Protein AF-A0A7C6YQL3-F1 (afdb_monomer)

Secondary structure (DSSP, 8-state):
-EEETTTTEEE-SS-HHHHHHHHHH--PPPPS--SHHHHHHHHHB--GGGTS-B-

Foldseek 3Di:
DDQDPVVRDDDDPDDPVVVVVVVVVDDDDDDPDCDDDVVQLVVFFDDVVVVRDGD

Solvent-accessible surface area (backbone atoms only — not comparable to full-atom values): 3609 Å² total; per-residue (Å²): 111,49,80,38,78,90,78,71,44,80,45,67,90,65,55,70,67,58,50,50,56,49,58,75,70,58,74,87,76,80,72,94,56,82,60,69,71,62,26,55,43,74,71,25,47,46,56,73,93,74,67,46,46,77,104

Radius of gyration: 16.18 Å; Cα contacts (8 Å, |Δi|>4): 35; chains: 1; bounding box: 30×34×36 Å

Mean predicted aligned error: 3.69 Å

Structure (mmCIF, N/CA/C/O backbone):
d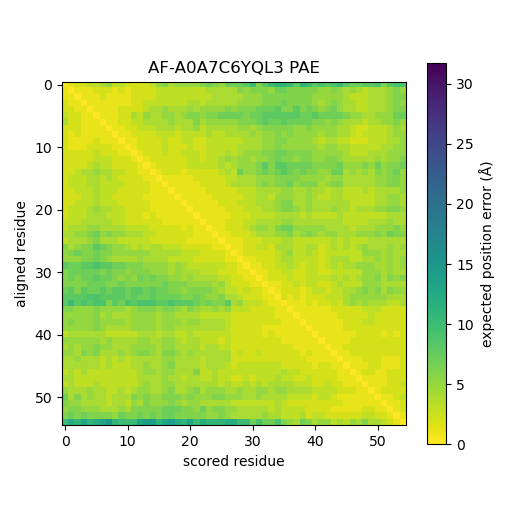ata_AF-A0A7C6YQL3-F1
#
_entry.id   AF-A0A7C6YQL3-F1
#
loop_
_atom_site.group_PDB
_atom_site.id
_atom_site.type_symbol
_atom_site.label_atom_id
_atom_site.label_alt_id
_atom_site.label_comp_id
_atom_site.label_asym_id
_atom_site.label_entity_id
_atom_site.label_seq_id
_atom_site.pdbx_PDB_ins_code
_atom_site.Cartn_x
_atom_site.Cartn_y
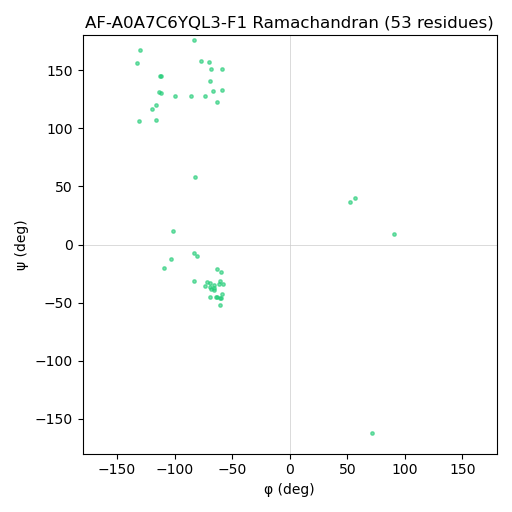_atom_site.Cartn_z
_atom_site.occupancy
_atom_site.B_iso_or_equiv
_atom_site.auth_seq_id
_atom_site.auth_comp_id
_atom_site.auth_asym_id
_atom_site.auth_atom_id
_atom_site.pdbx_PDB_model_num
ATOM 1 N N . ILE A 1 1 ? -16.247 3.129 6.129 1.00 91.88 1 ILE A N 1
ATOM 2 C CA . ILE A 1 1 ? -15.024 3.906 5.804 1.00 91.88 1 ILE A CA 1
ATOM 3 C C . ILE A 1 1 ? -15.416 5.370 5.878 1.00 91.88 1 ILE A C 1
ATOM 5 O O . ILE A 1 1 ? -16.482 5.699 5.369 1.00 91.88 1 ILE A O 1
ATOM 9 N N . LYS A 1 2 ? -14.624 6.207 6.546 1.00 96.31 2 LYS A N 1
ATOM 10 C CA . LYS A 1 2 ? -14.857 7.648 6.680 1.00 96.31 2 LYS A CA 1
ATOM 11 C C . LYS A 1 2 ? -13.749 8.395 5.946 1.00 96.31 2 LYS A C 1
ATOM 13 O O . LYS A 1 2 ? -12.577 8.081 6.128 1.00 96.31 2 LYS A O 1
ATOM 18 N N . ILE A 1 3 ? -14.136 9.358 5.116 1.00 96.94 3 ILE A N 1
ATOM 19 C CA . ILE A 1 3 ? -13.219 10.207 4.354 1.00 96.94 3 ILE A CA 1
ATOM 20 C C . ILE A 1 3 ? -13.405 11.633 4.853 1.00 96.94 3 ILE A C 1
ATOM 22 O O . ILE A 1 3 ? -14.506 12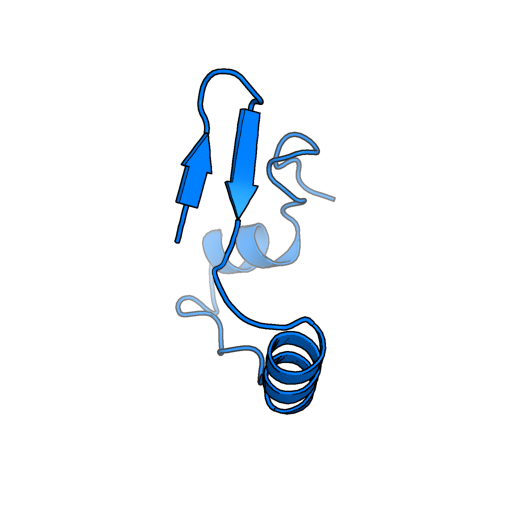.173 4.758 1.00 96.94 3 ILE A O 1
ATOM 26 N N . ASP A 1 4 ? -12.340 12.227 5.377 1.00 96.75 4 ASP A N 1
ATOM 27 C CA . ASP A 1 4 ? -12.314 13.630 5.772 1.00 96.75 4 ASP A CA 1
ATOM 28 C C . ASP A 1 4 ? -11.298 14.383 4.911 1.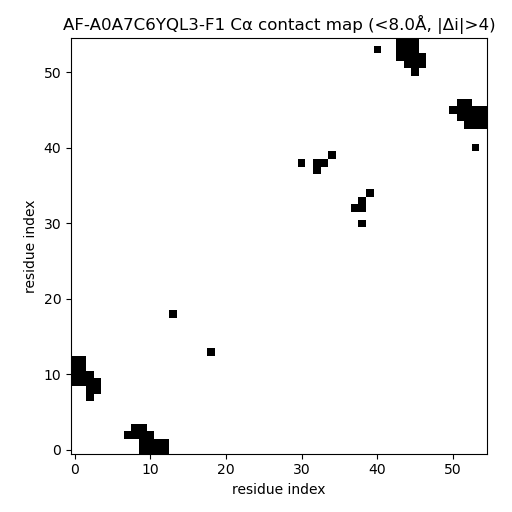00 96.75 4 ASP A C 1
ATOM 30 O O . ASP A 1 4 ? -10.085 14.213 5.045 1.00 96.75 4 ASP A O 1
ATOM 34 N N . ILE A 1 5 ? -11.805 15.207 3.994 1.00 96.44 5 ILE A N 1
ATOM 35 C CA . ILE A 1 5 ? -10.975 15.964 3.049 1.00 96.44 5 ILE A CA 1
ATOM 36 C C . ILE A 1 5 ? -10.269 17.128 3.749 1.00 96.44 5 ILE A C 1
ATOM 38 O O . ILE A 1 5 ? -9.127 17.437 3.412 1.00 96.44 5 ILE A O 1
ATOM 42 N N . LYS A 1 6 ? -10.923 17.769 4.725 1.00 97.50 6 LYS A N 1
ATOM 43 C CA . LYS A 1 6 ? -10.361 18.937 5.416 1.00 97.50 6 LYS A CA 1
ATOM 44 C C . LYS A 1 6 ? -9.188 18.516 6.292 1.00 97.50 6 LYS A C 1
ATOM 46 O O . LYS A 1 6 ? -8.119 19.113 6.214 1.00 97.50 6 LYS A O 1
ATOM 51 N N . GLU A 1 7 ? -9.372 17.425 7.028 1.00 97.25 7 GLU A N 1
ATOM 52 C CA . GLU A 1 7 ? -8.351 16.855 7.909 1.00 97.25 7 GLU A CA 1
ATOM 53 C C . GLU A 1 7 ? -7.353 15.945 7.174 1.00 97.25 7 GLU A C 1
ATOM 55 O O . GLU A 1 7 ? -6.364 15.516 7.766 1.00 97.25 7 GLU A O 1
ATOM 60 N N . LYS A 1 8 ? -7.585 15.649 5.885 1.00 96.75 8 LYS A N 1
ATOM 61 C CA . LYS A 1 8 ? -6.780 14.726 5.060 1.00 96.75 8 LYS A CA 1
ATOM 62 C C . LYS A 1 8 ? -6.684 13.322 5.675 1.00 96.75 8 LYS A C 1
ATOM 64 O O . LYS A 1 8 ? -5.625 12.693 5.645 1.00 96.75 8 LYS A O 1
ATOM 69 N N . LYS A 1 9 ? -7.792 12.832 6.237 1.00 97.06 9 LYS A N 1
ATOM 70 C CA . LYS A 1 9 ? -7.870 11.538 6.928 1.00 97.06 9 LYS A CA 1
ATOM 71 C C . LYS A 1 9 ? -8.740 10.541 6.180 1.00 97.06 9 LYS A C 1
ATOM 73 O O . LYS A 1 9 ? -9.764 10.884 5.587 1.00 97.06 9 LYS A O 1
ATOM 78 N N . LEU A 1 10 ? -8.322 9.283 6.253 1.00 96.50 10 LEU A N 1
ATOM 79 C CA . LEU A 1 10 ? -9.058 8.134 5.756 1.00 96.50 10 LEU A CA 1
ATOM 80 C C . LEU A 1 10 ? -9.097 7.080 6.861 1.00 96.50 10 LEU A C 1
ATOM 82 O O . LEU A 1 10 ? -8.094 6.420 7.117 1.00 96.50 10 LEU A O 1
ATOM 86 N N . ASP A 1 11 ? -10.262 6.919 7.484 1.00 96.56 11 ASP A N 1
ATOM 87 C CA . ASP A 1 11 ? -10.443 6.034 8.633 1.00 96.56 11 ASP A CA 1
ATOM 88 C C . ASP A 1 11 ? -11.326 4.829 8.282 1.00 96.56 11 ASP A C 1
ATOM 90 O O . ASP A 1 11 ? -12.313 4.914 7.534 1.00 96.56 11 ASP A O 1
ATOM 94 N N . VAL A 1 12 ? -11.009 3.682 8.879 1.00 95.31 12 VAL A N 1
ATOM 95 C CA . VAL A 1 12 ? -11.857 2.487 8.840 1.00 95.31 12 VAL A CA 1
ATOM 96 C C . VAL A 1 12 ? -12.623 2.418 10.158 1.00 95.31 12 VAL A C 1
ATOM 98 O O . VAL A 1 12 ? -12.034 2.502 11.225 1.00 95.31 12 VAL A O 1
ATOM 101 N N . LEU A 1 13 ? -13.949 2.289 10.088 1.00 95.81 13 LEU A N 1
ATOM 102 C CA . LEU A 1 13 ? -14.847 2.346 11.250 1.00 95.81 13 LEU A CA 1
ATOM 103 C C . LEU A 1 13 ? -14.910 0.993 11.979 1.00 95.81 13 LEU A C 1
ATOM 105 O O . LEU A 1 13 ? -15.969 0.377 12.059 1.00 95.81 13 LEU A O 1
ATOM 109 N N . ILE A 1 14 ? -13.761 0.498 12.431 1.00 95.75 14 ILE A N 1
ATOM 110 C CA . ILE A 1 14 ? -13.619 -0.715 13.245 1.00 95.75 14 ILE A CA 1
ATOM 111 C C . ILE A 1 14 ? -12.689 -0.416 14.420 1.00 95.75 14 ILE A C 1
ATOM 113 O O . ILE A 1 14 ? -11.887 0.511 14.340 1.00 95.75 14 ILE A O 1
ATOM 117 N N . SER A 1 15 ? -12.797 -1.184 15.504 1.00 96.31 15 SER A N 1
ATOM 118 C CA . SER A 1 15 ? -11.885 -1.050 16.641 1.00 96.31 15 SER A CA 1
ATOM 119 C C . SER A 1 15 ? -10.478 -1.542 16.294 1.00 96.31 15 SER A C 1
ATOM 121 O O . SER A 1 15 ? -10.294 -2.387 15.410 1.00 96.31 15 SER A O 1
ATOM 123 N N . ASP A 1 16 ? -9.486 -1.058 17.039 1.00 95.00 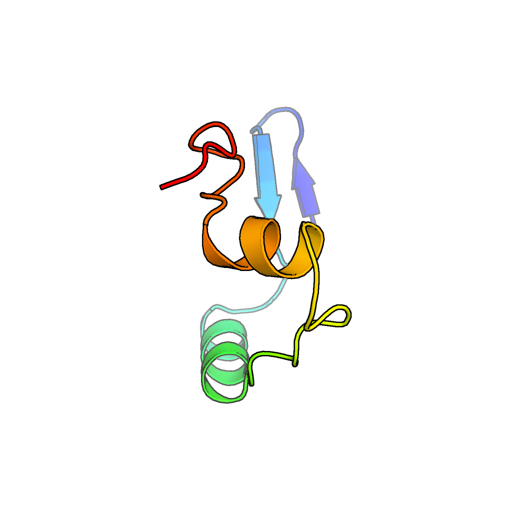16 ASP A N 1
ATOM 124 C CA . ASP A 1 16 ? -8.096 -1.504 16.902 1.00 95.00 16 ASP A CA 1
ATOM 125 C C . ASP A 1 16 ? -7.942 -3.001 17.199 1.00 95.00 16 ASP A C 1
ATOM 127 O O . ASP A 1 16 ? -7.171 -3.692 16.534 1.00 95.00 16 ASP A O 1
ATOM 131 N N . GLU A 1 17 ? -8.733 -3.526 18.138 1.00 95.88 17 GLU A N 1
ATOM 132 C CA . GLU A 1 17 ? -8.802 -4.953 18.473 1.00 95.88 17 GLU A CA 1
ATOM 133 C C . GLU A 1 17 ? -9.233 -5.797 17.267 1.00 95.88 17 GLU A C 1
ATOM 135 O O . GLU A 1 17 ? -8.603 -6.806 16.938 1.00 95.88 17 GLU A O 1
ATOM 140 N N . GLU A 1 18 ? -10.277 -5.361 16.555 1.00 95.94 18 GLU A N 1
ATOM 141 C CA . GLU A 1 18 ? -10.762 -6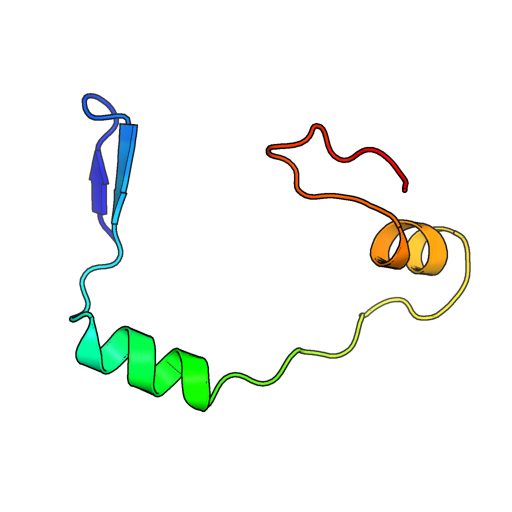.050 15.361 1.00 95.94 18 GLU A CA 1
ATOM 142 C C . GLU A 1 18 ? -9.756 -5.953 14.210 1.00 95.94 18 GLU A C 1
ATOM 144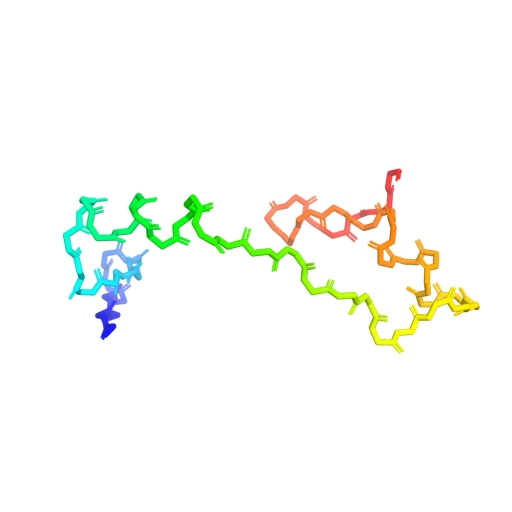 O O . GLU A 1 18 ? -9.538 -6.924 13.479 1.00 95.94 18 GLU A O 1
ATOM 149 N N . MET A 1 19 ? -9.104 -4.798 14.058 1.00 96.25 19 MET A N 1
ATOM 150 C CA . MET A 1 19 ? -8.054 -4.608 13.058 1.00 96.25 19 MET A CA 1
ATOM 151 C C . MET A 1 19 ? -6.859 -5.532 13.340 1.00 96.25 19 MET A C 1
ATOM 153 O O . MET A 1 19 ? -6.375 -6.218 12.437 1.00 96.25 19 MET A O 1
ATOM 157 N N . ALA A 1 20 ? -6.422 -5.622 14.600 1.00 96.25 20 ALA A N 1
ATOM 158 C CA . ALA A 1 20 ? -5.351 -6.516 15.027 1.00 96.25 20 ALA A CA 1
ATOM 159 C C . ALA A 1 20 ? -5.707 -7.986 14.760 1.00 96.25 20 ALA A C 1
ATOM 161 O O . ALA A 1 20 ? -4.908 -8.703 14.153 1.00 96.25 20 ALA A O 1
ATOM 162 N N . ARG A 1 21 ? -6.930 -8.413 15.106 1.00 97.25 21 ARG A N 1
ATOM 163 C CA . ARG A 1 21 ? -7.435 -9.769 14.833 1.00 97.25 21 ARG A CA 1
ATOM 164 C C . ARG A 1 21 ? -7.442 -10.107 13.340 1.00 97.25 21 ARG A C 1
ATOM 166 O O . ARG A 1 21 ? -7.062 -11.205 12.946 1.00 97.25 21 ARG A O 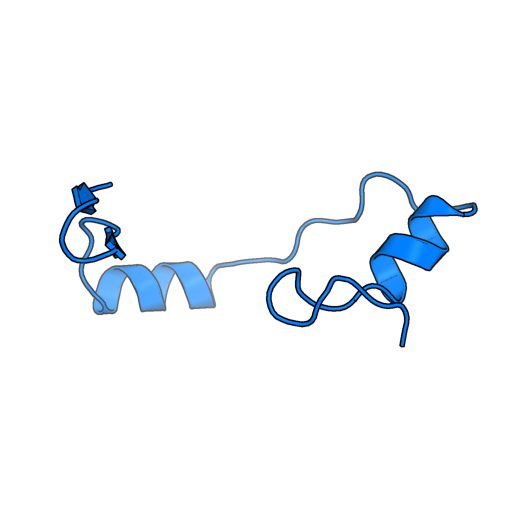1
ATOM 173 N N . ARG A 1 22 ? -7.856 -9.176 12.476 1.00 96.50 22 ARG A N 1
ATOM 174 C CA . ARG A 1 22 ? -7.824 -9.393 11.018 1.00 96.50 22 ARG A CA 1
ATOM 175 C C . ARG A 1 22 ? -6.405 -9.433 10.472 1.00 96.50 22 ARG A C 1
ATOM 177 O O . ARG A 1 22 ? -6.131 -10.206 9.560 1.00 96.50 22 ARG A O 1
ATOM 184 N N . ARG A 1 23 ? -5.504 -8.616 11.021 1.00 95.12 23 ARG A N 1
ATOM 185 C CA . ARG A 1 23 ? -4.100 -8.567 10.606 1.00 95.12 23 ARG A CA 1
ATOM 186 C C . ARG A 1 23 ? -3.364 -9.866 10.920 1.00 95.12 23 ARG A C 1
ATOM 188 O O . ARG A 1 23 ? -2.556 -10.286 10.100 1.00 95.12 23 ARG A O 1
ATOM 195 N N . THR A 1 24 ? -3.648 -10.508 12.053 1.00 96.12 24 THR A N 1
ATOM 196 C CA . THR A 1 24 ? -3.057 -11.815 12.388 1.00 96.12 24 THR A CA 1
ATOM 197 C C . THR A 1 24 ? -3.586 -12.937 11.497 1.00 96.12 24 THR A C 1
ATOM 199 O O . THR A 1 24 ? -2.834 -13.843 11.154 1.00 96.12 24 THR A O 1
ATOM 202 N N . ALA A 1 25 ? -4.848 -12.861 11.071 1.00 96.62 25 ALA A N 1
ATOM 203 C CA . ALA A 1 25 ? -5.449 -13.821 10.146 1.00 96.62 25 ALA A CA 1
ATOM 204 C C . ALA A 1 25 ? -5.096 -13.569 8.664 1.00 96.62 25 ALA A C 1
ATOM 206 O O . ALA A 1 25 ? -5.424 -14.388 7.803 1.00 96.62 25 ALA A O 1
ATOM 207 N N . TRP A 1 26 ? -4.467 -12.437 8.336 1.00 97.50 26 TRP A N 1
ATOM 208 C CA . TRP A 1 26 ? -4.217 -12.052 6.951 1.00 97.50 26 TRP A CA 1
ATOM 209 C C . TRP A 1 26 ? -3.102 -12.888 6.319 1.00 97.50 26 TRP A C 1
ATOM 211 O O . TRP A 1 26 ? -1.981 -12.955 6.822 1.00 97.50 26 TRP A O 1
ATOM 221 N N . GLN A 1 27 ? -3.400 -13.463 5.155 1.00 96.75 27 GLN A N 1
ATOM 222 C CA . GLN A 1 27 ? -2.437 -14.184 4.332 1.00 96.75 27 GLN A CA 1
ATOM 223 C C . GLN A 1 27 ? -2.188 -13.409 3.044 1.00 96.75 27 GLN A C 1
ATOM 225 O O . GLN A 1 27 ? -3.123 -12.996 2.353 1.00 96.75 27 GLN A O 1
ATOM 230 N N . LYS A 1 28 ? -0.910 -13.208 2.717 1.00 93.75 28 LYS A N 1
ATOM 231 C CA . LYS A 1 28 ? -0.515 -12.496 1.503 1.00 93.75 28 LYS A CA 1
ATOM 232 C C . LYS A 1 28 ? -0.990 -13.279 0.269 1.00 93.75 28 LYS A C 1
ATOM 234 O O . LYS A 1 28 ? -0.575 -14.426 0.107 1.00 93.75 28 LYS A O 1
ATOM 239 N N . PRO A 1 29 ? -1.801 -12.679 -0.621 1.00 94.75 29 PRO A N 1
ATOM 240 C CA . PRO A 1 29 ? -2.228 -13.346 -1.842 1.00 94.75 29 PRO A CA 1
ATOM 241 C C . PRO A 1 29 ? -1.053 -13.531 -2.806 1.00 94.75 29 PRO A C 1
ATOM 243 O O . PRO A 1 29 ? -0.113 -12.728 -2.837 1.00 94.75 29 PRO A O 1
ATOM 246 N N . GLU A 1 30 ? -1.128 -14.576 -3.625 1.00 94.25 30 GLU A N 1
ATOM 247 C CA . GLU A 1 30 ? -0.123 -14.830 -4.650 1.00 94.25 30 GLU A CA 1
ATOM 248 C C . GLU A 1 30 ? -0.195 -13.772 -5.774 1.00 94.25 30 GLU A C 1
ATOM 250 O O . GLU A 1 30 ? -1.293 -13.367 -6.177 1.00 94.25 30 GLU A O 1
ATOM 255 N N . PRO A 1 31 ? 0.948 -13.301 -6.313 1.00 93.81 31 PRO A N 1
ATOM 256 C CA . PRO A 1 31 ? 0.949 -12.395 -7.456 1.00 93.81 31 PRO A CA 1
ATOM 257 C C . PRO A 1 31 ? 0.256 -13.006 -8.679 1.00 93.81 31 PRO A C 1
ATOM 259 O O . PRO A 1 31 ? 0.564 -14.123 -9.094 1.00 93.81 31 PRO A O 1
ATOM 262 N N . LYS A 1 32 ? -0.626 -12.227 -9.317 1.00 94.00 32 LYS A N 1
ATOM 263 C CA . LYS A 1 32 ? -1.334 -12.633 -10.546 1.00 94.00 32 LYS A CA 1
ATOM 264 C C . LYS A 1 32 ? -0.387 -12.926 -11.714 1.00 94.00 32 LYS A C 1
ATOM 266 O O . LYS A 1 32 ? -0.696 -13.753 -12.562 1.00 94.00 32 LYS A O 1
ATOM 271 N N . ILE A 1 33 ? 0.748 -12.228 -11.771 1.00 94.88 33 ILE A N 1
ATOM 272 C CA . ILE A 1 33 ? 1.748 -12.354 -12.834 1.00 94.88 33 ILE A CA 1
ATOM 273 C C . ILE A 1 33 ? 3.062 -12.786 -12.195 1.00 94.88 33 ILE A C 1
ATOM 275 O O . ILE A 1 33 ? 3.627 -12.062 -11.376 1.00 94.88 33 ILE A O 1
ATOM 279 N N . LYS A 1 34 ? 3.532 -13.977 -12.571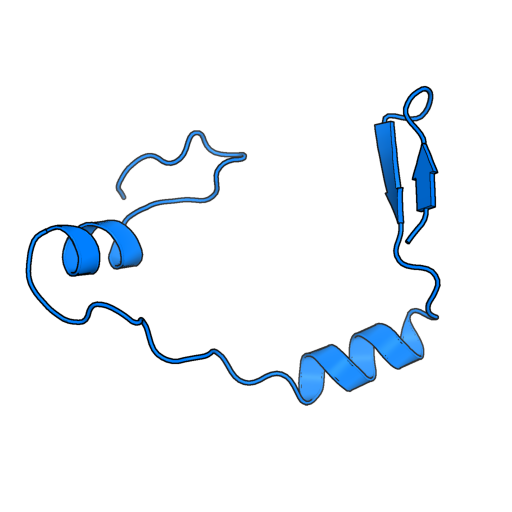 1.00 94.12 34 LYS A N 1
ATOM 280 C CA . LYS A 1 34 ? 4.703 -14.629 -11.963 1.00 94.12 34 LYS A CA 1
ATOM 281 C C . LYS A 1 34 ? 5.965 -14.537 -12.823 1.00 94.12 34 LYS A C 1
ATOM 283 O O . LYS A 1 34 ? 7.055 -14.815 -12.335 1.00 94.12 34 LYS A O 1
ATOM 288 N N . THR A 1 35 ? 5.834 -14.135 -14.087 1.00 95.38 35 THR A N 1
ATOM 289 C CA . THR A 1 35 ? 6.932 -14.097 -15.064 1.00 95.38 35 THR A CA 1
ATOM 290 C C . THR A 1 35 ? 7.019 -12.750 -15.789 1.00 95.38 35 THR A C 1
ATOM 292 O O . THR A 1 35 ? 6.130 -11.899 -15.698 1.00 95.38 35 THR A O 1
ATOM 295 N N . GLY A 1 36 ? 8.130 -12.535 -16.499 1.00 95.81 36 GLY A N 1
ATOM 296 C CA . GLY A 1 36 ? 8.351 -11.340 -17.310 1.00 95.81 36 GLY A CA 1
ATOM 297 C C . GLY A 1 36 ? 8.589 -10.059 -16.504 1.00 95.81 36 GLY A C 1
ATOM 298 O O . GLY A 1 36 ? 8.942 -10.071 -15.322 1.00 95.81 36 GLY A O 1
ATOM 299 N N . TYR A 1 37 ? 8.416 -8.922 -17.176 1.00 95.56 37 TYR A N 1
ATOM 300 C CA . TYR A 1 37 ? 8.784 -7.609 -16.642 1.00 95.56 37 TYR A CA 1
ATOM 301 C C . TYR A 1 37 ? 7.943 -7.196 -15.428 1.00 95.56 37 TYR A C 1
ATOM 303 O O . TYR A 1 37 ? 8.458 -6.585 -14.494 1.00 95.56 37 TYR A O 1
ATOM 311 N N . LEU A 1 38 ? 6.662 -7.571 -15.406 1.00 95.69 38 LEU A N 1
ATOM 312 C CA . LEU A 1 38 ? 5.751 -7.233 -14.310 1.00 95.69 38 LEU A CA 1
ATOM 313 C C . LEU A 1 38 ? 6.051 -8.025 -13.036 1.00 95.69 38 LEU A C 1
ATOM 315 O O . LEU A 1 38 ? 5.929 -7.473 -11.947 1.00 95.69 38 LEU A O 1
ATOM 319 N N . ALA A 1 39 ? 6.530 -9.266 -13.154 1.00 95.56 39 ALA A N 1
ATOM 320 C CA . ALA A 1 39 ? 7.026 -10.009 -11.999 1.00 95.56 39 ALA A CA 1
ATOM 321 C C . ALA A 1 39 ? 8.283 -9.356 -11.404 1.00 95.56 39 ALA A C 1
ATOM 323 O O . ALA A 1 39 ? 8.414 -9.249 -10.185 1.00 95.56 39 ALA A O 1
ATOM 324 N N . ARG A 1 40 ? 9.185 -8.850 -12.260 1.00 94.38 40 ARG A N 1
ATOM 325 C CA . ARG A 1 40 ? 10.353 -8.073 -11.819 1.00 94.38 40 ARG A CA 1
ATOM 326 C C . ARG A 1 40 ? 9.935 -6.768 -11.141 1.00 94.38 40 ARG A C 1
ATOM 328 O O . ARG A 1 40 ? 10.452 -6.458 -10.075 1.00 94.38 40 ARG A O 1
ATOM 335 N N . TYR A 1 41 ? 8.992 -6.036 -11.729 1.00 95.75 41 TYR A N 1
ATOM 336 C CA . TYR A 1 41 ? 8.468 -4.793 -11.163 1.00 95.75 41 TYR A CA 1
ATOM 337 C C . TYR A 1 41 ? 7.826 -5.019 -9.791 1.00 95.75 41 TYR A C 1
ATOM 339 O O . TYR A 1 41 ? 8.236 -4.390 -8.824 1.00 95.75 41 TYR A O 1
ATOM 347 N N . ALA A 1 42 ? 6.898 -5.975 -9.673 1.00 94.88 42 ALA A N 1
ATOM 348 C CA . ALA A 1 42 ? 6.200 -6.275 -8.420 1.00 94.88 42 ALA A CA 1
ATOM 349 C C . ALA A 1 42 ? 7.141 -6.698 -7.278 1.00 94.88 42 ALA A C 1
ATOM 351 O O . ALA A 1 42 ? 6.781 -6.571 -6.109 1.00 94.88 42 ALA A O 1
ATOM 352 N N . ARG A 1 43 ? 8.336 -7.208 -7.608 1.00 92.81 43 ARG A N 1
ATOM 353 C CA . ARG A 1 43 ? 9.363 -7.591 -6.634 1.00 92.81 43 ARG A CA 1
ATOM 354 C C . ARG A 1 43 ? 10.228 -6.422 -6.156 1.00 92.81 43 ARG A C 1
ATOM 356 O O . ARG A 1 43 ? 10.699 -6.481 -5.028 1.00 92.81 43 ARG A O 1
ATOM 363 N N . LEU A 1 44 ? 10.467 -5.421 -7.004 1.00 95.56 44 LEU A N 1
ATOM 364 C CA . LEU A 1 44 ? 11.462 -4.361 -6.764 1.00 95.56 44 LEU A CA 1
ATOM 365 C C . LEU A 1 44 ? 10.842 -2.990 -6.471 1.00 95.56 44 LEU A C 1
ATOM 367 O O . LEU A 1 44 ? 11.509 -2.107 -5.940 1.00 95.56 44 LEU A O 1
ATOM 371 N N . VAL A 1 45 ? 9.583 -2.773 -6.856 1.00 96.62 45 VAL A N 1
ATOM 372 C CA . VAL A 1 45 ? 8.923 -1.480 -6.671 1.00 96.62 45 VAL A CA 1
ATOM 373 C C . VAL A 1 45 ? 8.721 -1.169 -5.186 1.00 96.62 45 VAL A C 1
ATOM 375 O O . VAL A 1 45 ? 8.231 -1.999 -4.417 1.00 96.62 45 VAL A O 1
ATOM 378 N N . THR A 1 46 ? 9.078 0.045 -4.774 1.00 96.81 46 THR A N 1
ATOM 379 C CA . THR A 1 46 ? 8.823 0.545 -3.420 1.00 96.81 46 THR A CA 1
ATOM 380 C C . THR A 1 46 ? 7.407 1.114 -3.275 1.00 96.81 46 THR A C 1
ATOM 382 O O . THR A 1 46 ? 6.633 1.187 -4.229 1.00 96.81 46 THR A O 1
ATOM 385 N N . SER A 1 47 ? 7.020 1.525 -2.062 1.00 96.19 47 SER A N 1
ATOM 386 C CA . SER A 1 47 ? 5.701 2.129 -1.832 1.00 96.19 47 SER A CA 1
ATOM 387 C C . SER A 1 47 ? 5.483 3.386 -2.688 1.00 96.19 47 SER A C 1
ATOM 389 O O . SER A 1 47 ? 6.412 4.153 -2.943 1.00 96.19 47 SER A O 1
ATOM 391 N N . ALA A 1 48 ? 4.230 3.674 -3.045 1.00 95.81 48 ALA A N 1
ATOM 392 C CA . ALA A 1 48 ? 3.883 4.915 -3.742 1.00 95.81 48 ALA A CA 1
ATOM 393 C C . ALA A 1 48 ? 4.289 6.174 -2.948 1.00 95.81 48 ALA A C 1
ATOM 395 O O . ALA A 1 48 ? 4.739 7.152 -3.535 1.00 95.81 48 ALA A O 1
ATOM 396 N N . SER A 1 49 ? 4.231 6.122 -1.611 1.00 95.81 49 SER A N 1
ATOM 397 C CA . SER A 1 49 ? 4.700 7.212 -0.739 1.00 95.81 49 SER A CA 1
ATOM 398 C C . SER A 1 49 ? 6.203 7.489 -0.844 1.00 95.81 49 SER A C 1
ATOM 400 O O . SER A 1 49 ? 6.643 8.580 -0.505 1.00 95.81 49 SER A O 1
ATOM 402 N N . THR A 1 50 ? 6.989 6.520 -1.322 1.00 96.44 50 THR A N 1
ATOM 403 C CA . THR A 1 50 ? 8.431 6.668 -1.581 1.00 96.44 50 THR A CA 1
ATOM 404 C C . THR A 1 50 ? 8.741 6.883 -3.065 1.00 96.44 50 THR A C 1
ATOM 406 O O . THR A 1 50 ? 9.900 6.812 -3.464 1.00 96.44 50 THR A O 1
ATOM 409 N N . GLY A 1 51 ? 7.720 7.142 -3.890 1.00 96.06 51 GLY A N 1
ATOM 410 C CA . GLY A 1 51 ? 7.868 7.442 -5.315 1.00 96.06 51 GLY A CA 1
ATOM 411 C C . GLY A 1 51 ? 7.827 6.230 -6.249 1.00 96.06 51 GLY A C 1
ATOM 412 O O . GLY A 1 51 ? 8.100 6.398 -7.432 1.00 96.06 51 GLY A O 1
ATOM 413 N N . ALA A 1 52 ? 7.490 5.031 -5.753 1.00 95.88 52 ALA A N 1
ATOM 414 C CA . ALA A 1 52 ? 7.404 3.801 -6.556 1.00 95.88 52 ALA A CA 1
ATOM 415 C C . ALA A 1 52 ? 8.670 3.512 -7.394 1.00 95.88 52 ALA A C 1
ATOM 417 O O . ALA A 1 52 ? 8.599 3.034 -8.529 1.00 95.88 52 ALA A O 1
ATOM 418 N N . VAL A 1 53 ? 9.839 3.821 -6.831 1.00 96.44 53 VAL A N 1
ATOM 419 C CA . VAL A 1 53 ? 11.134 3.564 -7.466 1.00 96.44 53 VAL A CA 1
ATOM 420 C C . VAL A 1 53 ? 11.496 2.085 -7.356 1.00 96.44 53 VAL A C 1
ATOM 422 O O . VAL A 1 53 ? 10.988 1.376 -6.489 1.00 96.44 53 VAL A O 1
ATOM 425 N N . LEU A 1 54 ? 12.372 1.603 -8.236 1.00 94.38 54 LEU A N 1
ATOM 426 C CA . LEU A 1 54 ? 12.888 0.237 -8.154 1.00 94.38 54 LEU A CA 1
ATOM 427 C C . LEU A 1 54 ? 14.095 0.211 -7.214 1.00 94.38 54 LEU A C 1
ATOM 429 O O . LEU A 1 54 ? 15.017 1.008 -7.396 1.00 94.38 54 LEU A O 1
ATOM 433 N N . LYS A 1 55 ? 14.082 -0.689 -6.231 1.00 85.75 55 LYS A N 1
ATOM 434 C CA . LYS A 1 55 ? 15.221 -0.985 -5.355 1.00 85.75 55 LYS A CA 1
ATOM 435 C C . LYS A 1 55 ? 15.563 -2.465 -5.398 1.00 85.75 55 LYS A C 1
ATOM 437 O O . LYS A 1 55 ? 14.623 -3.280 -5.528 1.00 85.75 55 LYS A O 1
#

Nearest PDB structures (foldseek):
  6ovt-assembly1_B  TM=9.301E-01  e=3.679E-03  Mycobacterium tuberculosis
  5ym0-assembly1_A  TM=9.522E-01  e=1.304E-02  Arabidopsis thaliana
  8hs0-assembly1_A-2  TM=9.520E-01  e=1.405E-02  Arabidopsis thaliana
  5ze4-assembly1_A  TM=9.530E-01  e=2.038E-02  Arabidopsis thaliana
  9jpi-assembly1_A-2  TM=9.519E-01  e=2.365E-02  Arabidopsis thaliana

pLDDT: mean 95.55, std 1.75, range [85.75, 97.5]

Sequence (55 aa):
IKIDIKEKKLDVLISDEEMARRRTAWQKPEPKIKTGYLARYARLVTSASTGAVLK